Protein AF-A0A1Z1MNF1-F1 (afdb_monomer)

Solvent-accessible surface area (backbone atoms only — not comparable to full-atom values): 7101 Å² total; per-residue (Å²): 135,60,72,66,58,60,46,54,60,55,52,59,56,61,42,45,45,27,43,36,40,40,40,36,40,30,61,86,77,69,45,74,47,80,48,76,46,78,46,75,40,81,68,59,85,63,71,78,68,69,77,76,84,96,67,84,49,57,80,52,78,47,92,91,56,30,48,31,45,37,42,70,44,71,97,74,47,29,36,38,40,31,40,35,34,67,79,54,91,49,34,37,40,32,48,28,43,31,23,36,66,88,77,64,48,72,41,30,42,33,44,35,41,35,39,53,55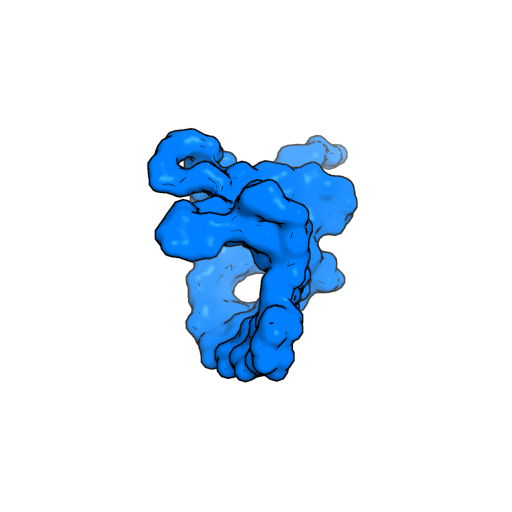,79,73,74,84,80,82,121

Secondary structure (DSSP, 8-state):
--HHHHHHHHHHHT-EEEEEEEEEEETTTTEEEEEEEEEEE---SSTTS--SSSS---EEEETTTEEEEEEEEGGGTEEEEEEEEESSSSEEEEEEEEEETTT--EEEEEEEEEEEPP-GGG--

Radius of gyration: 16.33 Å; Cα contacts (8 Å, |Δi|>4): 236; chains: 1; bounding box: 48×28×53 Å

pLDDT: mean 82.4, std 17.8, range [39.41, 98.38]

Nearest PDB structures (foldseek):
  4tq2-assembly1_A-2  TM=6.024E-01  e=3.068E-05  Guillardia theta CCMP2712
  7sfp-assembly1_A  TM=6.259E-01  e=1.863E-03  Streptomyces ossamyceticus
  2qwz-assembly1_B  TM=6.479E-01  e=1.477E-01  Ruegeria sp. TM1040
  3ir3-assembly1_A  TM=6.279E-01  e=4.290E-01  Homo sapiens
  2h4u-assembly1_A  TM=8.769E-01  e=2.125E+00  Homo sapiens

Sequence (124 aa):
MTNKKKFFDNYKRLSGQWLVCKNIYFLDNKKYIFEQKKAYIETSKQDLYHENNQNNSQLNFINNIVIKINSTIQDKNFSYEEYLYFVNNNLLISIGLMKYLKNLQYVGITIRSYIKLIDTKKNI

Organism: NCBI:txid675577

Mean predicted aligned error: 7.67 Å

Structure (mmCIF, N/CA/C/O backbone):
data_AF-A0A1Z1MNF1-F1
#
_entry.id   AF-A0A1Z1MNF1-F1
#
loop_
_atom_site.group_PDB
_atom_site.id
_atom_site.type_symbol
_atom_site.label_atom_id
_atom_site.label_alt_id
_atom_site.label_comp_id
_atom_site.label_asym_id
_atom_site.label_entity_id
_atom_site.label_seq_id
_atom_site.pdbx_PDB_ins_code
_atom_site.Cartn_x
_atom_site.Cartn_y
_atom_site.Cartn_z
_atom_site.occupancy
_atom_site.B_iso_or_equiv
_atom_site.auth_seq_id
_atom_site.auth_comp_id
_atom_site.auth_asym_id
_atom_site.auth_atom_id
_atom_site.pdbx_PDB_model_num
ATOM 1 N N . MET A 1 1 ? 28.478 -6.083 -0.946 1.00 55.69 1 MET A N 1
ATOM 2 C CA . MET A 1 1 ? 27.643 -4.979 -1.483 1.00 55.69 1 MET A CA 1
ATOM 3 C C . MET A 1 1 ? 26.928 -4.339 -0.297 1.00 55.69 1 MET A C 1
ATOM 5 O O . MET A 1 1 ? 26.279 -5.066 0.438 1.00 55.69 1 MET A O 1
ATOM 9 N N . THR A 1 2 ? 27.122 -3.049 -0.017 1.00 72.12 2 THR A N 1
ATOM 10 C CA . THR A 1 2 ? 26.560 -2.408 1.191 1.00 72.12 2 THR A CA 1
ATOM 11 C C . THR A 1 2 ? 25.036 -2.261 1.087 1.00 72.12 2 THR A C 1
ATOM 13 O O . THR A 1 2 ? 24.513 -2.038 -0.008 1.00 72.12 2 THR A O 1
ATOM 16 N N . ASN A 1 3 ? 24.317 -2.336 2.216 1.00 72.81 3 ASN A N 1
ATOM 17 C CA . ASN A 1 3 ? 22.851 -2.171 2.278 1.00 72.81 3 ASN A CA 1
ATOM 18 C C . ASN A 1 3 ? 22.363 -0.885 1.582 1.00 72.81 3 ASN A C 1
ATOM 20 O O . ASN A 1 3 ? 21.307 -0.885 0.953 1.00 72.81 3 ASN A O 1
ATOM 24 N N . LYS A 1 4 ? 23.180 0.178 1.595 1.00 73.25 4 LYS A N 1
ATOM 25 C CA . LYS A 1 4 ? 22.911 1.443 0.894 1.00 73.25 4 LYS A CA 1
ATOM 26 C C . LYS A 1 4 ? 22.828 1.295 -0.630 1.00 73.25 4 LYS A C 1
ATOM 28 O O . LYS A 1 4 ? 21.936 1.868 -1.239 1.00 73.25 4 LYS A O 1
ATOM 33 N N . LYS A 1 5 ? 23.711 0.523 -1.274 1.00 77.62 5 LYS A N 1
ATOM 34 C CA . LYS A 1 5 ? 23.669 0.360 -2.742 1.00 77.62 5 LYS A CA 1
ATOM 35 C C . LYS A 1 5 ? 22.398 -0.376 -3.174 1.00 77.62 5 LYS A C 1
ATOM 37 O O . LYS A 1 5 ? 21.668 0.112 -4.029 1.00 77.62 5 LYS A O 1
ATOM 42 N N . LYS A 1 6 ? 22.088 -1.486 -2.492 1.00 76.88 6 LYS A N 1
ATOM 43 C CA . LYS A 1 6 ? 20.853 -2.254 -2.713 1.00 76.88 6 LYS A CA 1
ATOM 44 C C . LYS A 1 6 ? 19.611 -1.378 -2.510 1.00 76.88 6 LYS A C 1
ATOM 46 O O . LYS A 1 6 ? 18.652 -1.499 -3.261 1.00 76.88 6 LYS A O 1
ATOM 51 N N . PHE A 1 7 ? 19.632 -0.474 -1.534 1.00 74.75 7 PHE A N 1
ATOM 52 C CA . PHE A 1 7 ? 18.564 0.499 -1.319 1.00 74.75 7 PHE A CA 1
ATOM 53 C C . PHE A 1 7 ? 18.343 1.416 -2.532 1.00 74.75 7 PHE A C 1
ATOM 55 O O . PHE A 1 7 ? 17.237 1.454 -3.069 1.00 74.75 7 PHE A O 1
ATOM 62 N N . PHE A 1 8 ? 19.393 2.090 -3.014 1.00 77.50 8 PHE A N 1
ATOM 63 C CA . PHE A 1 8 ? 19.286 2.996 -4.164 1.00 77.50 8 PHE A CA 1
ATOM 64 C C . PHE A 1 8 ? 18.815 2.283 -5.432 1.00 77.50 8 PHE A C 1
ATOM 66 O O . PHE A 1 8 ? 18.013 2.835 -6.187 1.00 77.50 8 PHE A O 1
ATOM 73 N N . ASP A 1 9 ? 19.285 1.056 -5.654 1.00 80.50 9 ASP A N 1
ATOM 74 C CA . ASP A 1 9 ? 18.896 0.263 -6.818 1.00 80.50 9 ASP A CA 1
ATOM 75 C C . ASP A 1 9 ? 17.395 -0.079 -6.787 1.00 80.50 9 ASP A C 1
ATOM 77 O O . ASP A 1 9 ? 16.722 -0.013 -7.815 1.00 80.50 9 ASP A O 1
ATOM 81 N N . ASN A 1 10 ? 16.829 -0.366 -5.609 1.00 78.38 10 ASN A N 1
ATOM 82 C CA . ASN A 1 10 ? 15.390 -0.613 -5.469 1.00 78.38 10 ASN A CA 1
ATOM 83 C C . ASN A 1 10 ? 14.553 0.660 -5.561 1.00 78.38 10 ASN A C 1
ATOM 85 O O . ASN A 1 10 ? 13.486 0.643 -6.168 1.00 78.38 10 ASN A O 1
ATOM 89 N N . TYR A 1 11 ? 15.048 1.769 -5.019 1.00 81.75 11 TYR A N 1
ATOM 90 C CA . TYR A 1 11 ? 14.355 3.047 -5.102 1.00 81.75 11 TYR A CA 1
ATOM 91 C C . TYR A 1 11 ? 14.205 3.512 -6.558 1.00 81.75 11 TYR A C 1
ATOM 93 O O . TYR A 1 11 ? 13.106 3.834 -6.998 1.00 81.75 11 TYR A O 1
ATOM 101 N N . LYS A 1 12 ? 15.271 3.401 -7.363 1.00 83.81 12 LYS A N 1
ATOM 102 C CA . LYS A 1 12 ? 15.225 3.702 -8.806 1.00 83.81 12 LYS A CA 1
ATOM 103 C C . LYS A 1 12 ? 14.199 2.866 -9.575 1.00 83.81 12 LYS A C 1
ATOM 105 O O . LYS A 1 12 ? 13.664 3.327 -10.580 1.00 83.81 12 LYS A O 1
ATOM 110 N N . ARG A 1 13 ? 13.904 1.640 -9.126 1.00 85.12 13 ARG A N 1
ATOM 111 C CA . ARG A 1 13 ? 12.920 0.762 -9.784 1.00 85.12 13 ARG A CA 1
ATOM 112 C C . ARG A 1 13 ? 11.485 1.271 -9.659 1.00 85.12 13 ARG A C 1
ATOM 114 O O . ARG A 1 13 ? 10.663 0.901 -10.500 1.00 85.12 13 ARG A O 1
ATOM 121 N N . LEU A 1 14 ? 11.194 2.115 -8.666 1.00 88.50 14 LEU A N 1
ATOM 122 C CA . LEU A 1 14 ? 9.871 2.713 -8.479 1.00 88.50 14 LEU A CA 1
ATOM 123 C C . LEU A 1 14 ? 9.524 3.720 -9.581 1.00 88.50 14 LEU A C 1
ATOM 125 O O . LEU A 1 14 ? 8.347 3.894 -9.875 1.00 88.50 14 LEU A O 1
ATOM 129 N N . SER A 1 15 ? 10.517 4.329 -10.235 1.00 90.12 15 SER A N 1
ATOM 130 C CA . SER A 1 15 ? 10.257 5.313 -11.288 1.00 90.12 15 SER A CA 1
ATOM 131 C C . SER A 1 15 ? 9.530 4.711 -12.494 1.00 90.12 15 SER A C 1
ATOM 133 O O . SER A 1 15 ? 9.904 3.637 -12.986 1.00 90.12 15 SER A O 1
ATOM 135 N N . GLY A 1 16 ? 8.523 5.422 -12.999 1.00 92.44 16 GLY A N 1
ATOM 136 C CA . GLY A 1 16 ? 7.794 5.091 -14.223 1.00 92.44 16 GLY A CA 1
ATOM 137 C C . GLY A 1 16 ? 6.277 5.240 -14.104 1.00 92.44 16 GLY A C 1
ATOM 138 O O . GLY A 1 16 ? 5.750 5.728 -13.106 1.00 92.44 16 GLY A O 1
ATOM 139 N N . GLN A 1 17 ? 5.569 4.805 -15.148 1.00 95.06 17 GLN A N 1
ATOM 140 C CA . GLN A 1 17 ? 4.108 4.746 -15.165 1.00 95.06 17 GLN A CA 1
ATOM 141 C C . GLN A 1 17 ? 3.605 3.461 -14.501 1.00 95.06 17 GLN A C 1
ATOM 143 O O . GLN A 1 17 ? 4.103 2.368 -14.771 1.00 95.06 17 GLN A O 1
ATOM 148 N N . TRP A 1 18 ? 2.577 3.588 -13.670 1.00 96.06 18 TRP A N 1
ATOM 149 C CA . TRP A 1 18 ? 1.954 2.493 -12.937 1.00 96.06 18 TRP A CA 1
ATOM 1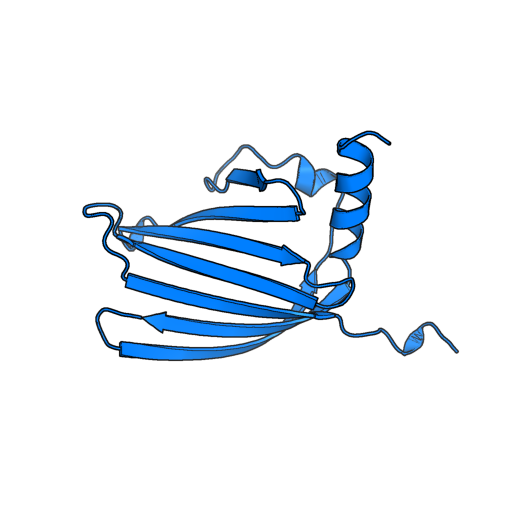50 C C . TRP A 1 18 ? 0.437 2.540 -13.090 1.00 96.06 18 TRP A C 1
ATOM 152 O O . TRP A 1 18 ? -0.174 3.608 -13.043 1.00 96.06 18 TRP A O 1
ATOM 162 N N . LEU A 1 19 ? -0.179 1.371 -13.221 1.00 97.50 19 LEU A N 1
ATOM 163 C CA . LEU A 1 19 ? -1.595 1.171 -12.953 1.00 97.50 19 LEU A CA 1
ATOM 164 C C . LEU A 1 19 ? -1.755 0.850 -11.467 1.00 97.50 19 LEU A C 1
ATOM 166 O O . LEU A 1 19 ? -1.228 -0.151 -10.983 1.00 97.50 19 LEU A O 1
ATOM 170 N N . VAL A 1 20 ? -2.470 1.705 -10.750 1.00 97.62 20 VAL A N 1
ATOM 171 C CA . VAL A 1 20 ? -2.735 1.572 -9.319 1.00 97.62 20 VAL A CA 1
ATOM 172 C C . VAL A 1 20 ? -4.175 1.127 -9.137 1.00 97.62 20 VAL A C 1
ATOM 174 O O . VAL A 1 20 ? -5.093 1.843 -9.534 1.00 97.62 20 VAL A O 1
ATOM 177 N N . CYS A 1 21 ? -4.370 -0.027 -8.508 1.00 98.25 21 CYS A N 1
ATOM 178 C CA . CYS A 1 21 ? -5.677 -0.487 -8.048 1.00 98.25 21 CYS A CA 1
ATOM 179 C C . CYS A 1 21 ? -5.695 -0.413 -6.526 1.00 98.25 21 CYS A C 1
ATOM 181 O O . CYS A 1 21 ? -4.792 -0.931 -5.873 1.00 98.25 21 CYS A O 1
ATOM 183 N N . LYS A 1 22 ? -6.710 0.228 -5.959 1.00 97.94 22 LYS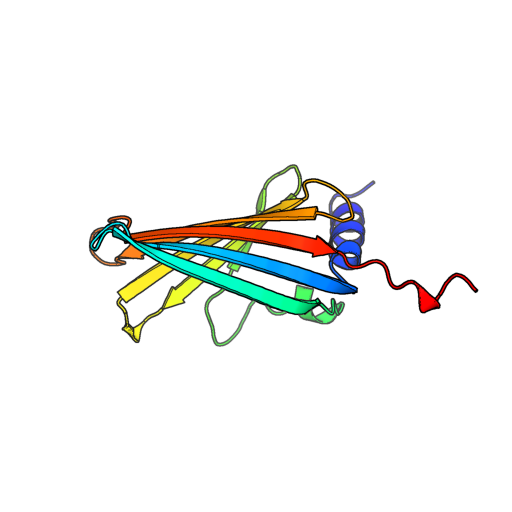 A N 1
ATOM 184 C CA . LYS A 1 22 ? -6.863 0.463 -4.526 1.00 97.94 22 LYS A CA 1
ATOM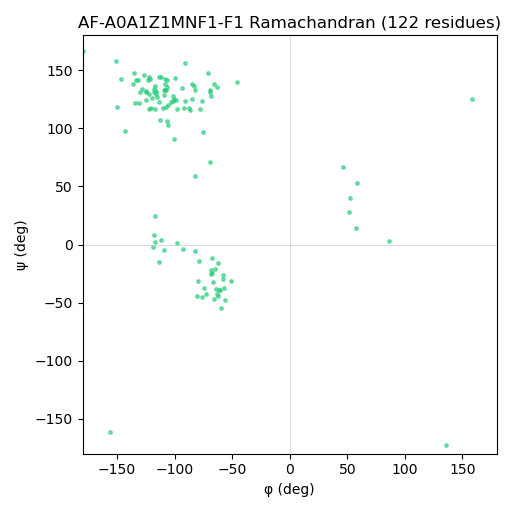 185 C C . LYS A 1 22 ? -8.207 -0.083 -4.077 1.00 97.94 22 LYS A C 1
ATOM 187 O O . LYS A 1 22 ? -9.249 0.325 -4.577 1.00 97.94 22 LYS A O 1
ATOM 192 N N . ASN A 1 23 ? -8.159 -0.959 -3.087 1.00 98.38 23 ASN A N 1
ATOM 193 C CA . ASN A 1 23 ? -9.312 -1.540 -2.422 1.00 98.38 23 ASN A CA 1
ATOM 194 C C . ASN A 1 23 ? -9.284 -1.068 -0.970 1.00 98.38 23 ASN A C 1
ATOM 196 O O . ASN A 1 23 ? -8.260 -1.218 -0.305 1.00 98.38 23 ASN A O 1
ATOM 200 N N . ILE A 1 24 ? -10.370 -0.486 -0.477 1.00 97.81 24 ILE A N 1
ATOM 201 C CA . ILE A 1 24 ? -10.511 -0.073 0.921 1.00 97.81 24 ILE A CA 1
ATOM 202 C C . ILE A 1 24 ? -11.727 -0.782 1.491 1.00 97.81 24 ILE A C 1
ATOM 204 O O . ILE A 1 24 ? -12.811 -0.704 0.916 1.00 97.81 24 ILE A O 1
ATOM 208 N N . TYR A 1 25 ? -11.555 -1.429 2.635 1.00 98.38 25 TYR A N 1
ATOM 209 C CA . TYR A 1 25 ? -12.647 -2.023 3.387 1.00 98.38 25 TYR A CA 1
ATOM 210 C C . TYR A 1 25 ? -12.707 -1.401 4.778 1.00 98.38 25 TYR A C 1
ATOM 212 O O . TYR A 1 25 ? -11.754 -1.505 5.551 1.00 98.38 25 TYR A O 1
ATOM 220 N N . PHE A 1 26 ? -13.817 -0.732 5.077 1.00 97.12 26 PHE A N 1
ATOM 221 C CA . PHE A 1 26 ? -14.107 -0.149 6.381 1.00 97.12 26 PHE A CA 1
ATOM 222 C C . PHE A 1 26 ? -14.862 -1.169 7.234 1.00 97.12 26 PHE A C 1
ATOM 224 O O . PHE A 1 26 ? -15.914 -1.664 6.834 1.00 97.12 26 PHE A O 1
ATOM 231 N N . LEU A 1 27 ? -14.316 -1.484 8.406 1.00 96.00 27 LEU A N 1
ATOM 232 C CA . LEU A 1 27 ? -14.833 -2.519 9.302 1.00 96.00 27 LEU A CA 1
ATOM 233 C C . LEU A 1 27 ? -16.125 -2.069 9.991 1.00 96.00 27 LEU A C 1
ATOM 235 O O . LEU A 1 27 ? -17.087 -2.833 10.029 1.00 96.00 27 LEU A O 1
ATOM 239 N N . ASP A 1 28 ? -16.167 -0.818 10.454 1.00 91.56 28 ASP A N 1
ATOM 240 C CA . ASP A 1 28 ? -17.257 -0.284 11.283 1.00 91.56 28 ASP A CA 1
ATOM 241 C C . ASP A 1 28 ? -18.615 -0.303 10.565 1.00 91.56 28 ASP A C 1
ATOM 243 O O . ASP A 1 28 ? -19.643 -0.619 11.158 1.00 91.56 28 ASP A O 1
ATOM 247 N N . ASN A 1 29 ? -18.625 0.010 9.268 1.00 95.06 29 ASN A N 1
ATOM 248 C CA . ASN A 1 29 ? -19.842 0.098 8.456 1.00 95.06 29 ASN A CA 1
ATOM 249 C C . ASN A 1 29 ? -19.879 -0.914 7.303 1.00 95.06 29 ASN A C 1
ATOM 251 O O . ASN A 1 29 ? -20.748 -0.812 6.438 1.00 95.06 29 ASN A O 1
ATOM 255 N N . LYS A 1 30 ? -18.927 -1.856 7.263 1.00 96.88 30 LYS A N 1
ATOM 256 C CA . LYS A 1 30 ? -18.769 -2.851 6.188 1.00 96.88 30 LYS A CA 1
ATOM 257 C C . LYS A 1 30 ? -18.739 -2.225 4.783 1.00 96.88 30 LYS A C 1
ATOM 259 O O . LYS A 1 30 ? -19.143 -2.854 3.805 1.00 96.88 30 LYS A O 1
ATOM 264 N N . LYS A 1 31 ? -18.286 -0.969 4.664 1.00 97.81 31 LYS A N 1
ATOM 265 C CA . LYS A 1 31 ? -18.239 -0.247 3.389 1.00 97.81 31 LYS A CA 1
ATOM 266 C C . LYS A 1 31 ? -16.997 -0.638 2.606 1.00 97.81 31 LYS A C 1
ATOM 268 O O . LYS A 1 31 ? -15.880 -0.584 3.115 1.00 97.81 31 LYS A O 1
ATOM 273 N N . TYR A 1 32 ? -17.199 -0.929 1.328 1.00 97.81 32 TYR A N 1
ATOM 274 C CA . TYR A 1 32 ? -16.137 -1.208 0.374 1.00 97.81 32 TYR A CA 1
ATOM 275 C C . TYR A 1 32 ? -15.977 -0.057 -0.627 1.00 97.81 32 TYR A C 1
ATOM 277 O O . TYR A 1 32 ? -16.965 0.506 -1.099 1.00 97.81 32 TYR A O 1
ATOM 285 N N . ILE A 1 33 ? -14.732 0.302 -0.944 1.00 97.75 33 ILE A N 1
ATOM 286 C CA . ILE A 1 33 ? -14.387 1.280 -1.981 1.00 97.75 33 ILE A CA 1
ATOM 287 C C . ILE A 1 33 ? -13.320 0.678 -2.893 1.00 97.75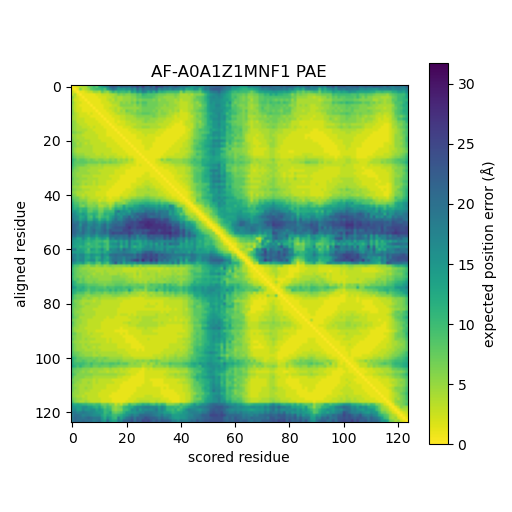 33 ILE A C 1
ATOM 289 O O . ILE A 1 33 ? -12.286 0.209 -2.417 1.00 97.75 33 ILE A O 1
ATOM 293 N N . PHE A 1 34 ? -13.554 0.768 -4.199 1.00 97.81 34 PHE A N 1
ATOM 294 C CA . PHE A 1 34 ? -12.605 0.403 -5.242 1.00 97.81 34 PHE A CA 1
ATOM 295 C C . PHE A 1 34 ? -12.254 1.628 -6.089 1.00 97.81 34 PHE A C 1
ATOM 297 O O . PHE A 1 34 ? -13.137 2.374 -6.505 1.00 97.81 34 PHE A O 1
ATOM 304 N N . GLU A 1 35 ? -10.966 1.829 -6.347 1.00 97.69 35 GLU A N 1
ATOM 305 C CA . GLU A 1 35 ? -10.444 2.886 -7.213 1.00 97.69 35 GLU A CA 1
ATOM 306 C C . GLU A 1 35 ? -9.351 2.295 -8.108 1.00 97.69 35 GLU A C 1
ATOM 308 O O . GLU A 1 35 ? -8.490 1.546 -7.643 1.00 97.69 35 GLU A O 1
ATOM 313 N N . GLN A 1 36 ? -9.348 2.673 -9.384 1.00 97.94 36 GLN A N 1
ATOM 314 C CA . GLN A 1 36 ? -8.261 2.375 -10.307 1.00 97.94 36 GLN A CA 1
ATOM 315 C C . GLN A 1 36 ? -7.807 3.662 -10.991 1.00 97.94 36 GLN A C 1
ATOM 317 O O . GLN A 1 36 ? -8.632 4.441 -11.465 1.00 97.94 36 GLN A O 1
ATOM 322 N N . LYS A 1 37 ? -6.493 3.884 -11.066 1.00 97.25 37 LYS A N 1
ATOM 323 C CA . LYS A 1 37 ? -5.921 5.033 -11.776 1.00 97.25 37 LYS A CA 1
ATOM 324 C C . LYS A 1 37 ? -4.536 4.750 -12.325 1.00 97.25 37 LYS A C 1
ATOM 326 O O . LYS A 1 37 ? -3.817 3.892 -11.822 1.00 97.25 37 LYS A O 1
ATOM 331 N N . LYS A 1 38 ? -4.137 5.526 -13.328 1.00 96.31 38 LYS A N 1
ATOM 332 C CA . LYS A 1 38 ? -2.737 5.610 -13.747 1.00 96.31 38 LYS A CA 1
ATOM 333 C C . LYS A 1 38 ? -2.022 6.645 -12.882 1.00 96.31 38 LYS A C 1
ATOM 335 O O . LYS A 1 38 ? -2.578 7.704 -12.608 1.00 96.31 38 LYS A O 1
ATOM 340 N N . ALA A 1 39 ? -0.805 6.338 -12.459 1.00 93.94 39 ALA A N 1
ATOM 341 C CA . ALA A 1 39 ? 0.060 7.253 -11.728 1.00 93.94 39 ALA A CA 1
ATOM 342 C C . ALA A 1 39 ? 1.466 7.206 -12.325 1.00 93.94 39 ALA A C 1
ATOM 344 O O . ALA A 1 39 ? 1.943 6.139 -12.711 1.00 93.94 39 ALA A O 1
ATOM 345 N N . TYR A 1 40 ? 2.128 8.355 -12.397 1.00 92.56 40 TYR A N 1
ATOM 346 C CA . TYR A 1 40 ? 3.557 8.412 -12.666 1.00 92.56 40 TYR A CA 1
ATOM 347 C C . TYR A 1 40 ? 4.276 8.587 -11.335 1.00 92.56 40 TYR A C 1
ATOM 349 O O . TYR A 1 40 ? 3.950 9.498 -10.577 1.00 92.56 40 TYR A O 1
ATOM 357 N N . ILE A 1 41 ? 5.205 7.686 -11.035 1.00 89.56 41 ILE A N 1
ATOM 358 C CA . ILE A 1 41 ? 6.081 7.807 -9.874 1.00 89.56 41 ILE A CA 1
ATOM 359 C C . ILE A 1 41 ? 7.417 8.302 -10.402 1.00 89.56 41 ILE A C 1
ATOM 361 O O . ILE A 1 41 ? 8.020 7.666 -11.267 1.00 89.56 41 ILE A O 1
ATOM 365 N N . GLU A 1 42 ? 7.873 9.427 -9.874 1.00 87.31 42 GLU A N 1
ATOM 366 C CA . GLU A 1 42 ? 9.214 9.940 -10.098 1.00 87.31 42 GLU A CA 1
ATOM 367 C C . GLU A 1 42 ? 10.002 9.794 -8.801 1.00 87.31 42 GLU A C 1
ATOM 369 O O . GLU A 1 42 ? 9.491 10.079 -7.721 1.00 87.31 42 GLU A O 1
ATOM 374 N N . THR A 1 43 ? 11.225 9.280 -8.896 1.00 82.44 43 THR A N 1
ATOM 375 C CA . THR A 1 43 ? 12.109 9.124 -7.741 1.00 82.44 43 THR A CA 1
ATOM 376 C C . THR A 1 43 ? 13.288 10.066 -7.893 1.00 82.44 43 THR A C 1
ATOM 378 O O . THR A 1 43 ? 14.180 9.794 -8.706 1.00 82.44 43 THR A O 1
ATOM 381 N N . SER A 1 44 ? 13.337 11.148 -7.119 1.00 78.56 44 SER A N 1
ATOM 382 C CA . SER A 1 44 ? 14.519 12.004 -7.069 1.00 78.56 44 SER A CA 1
ATOM 383 C C . SER A 1 44 ? 15.472 11.540 -5.962 1.00 78.56 44 SER A C 1
ATOM 385 O O . SER A 1 44 ? 15.083 10.907 -4.982 1.00 78.56 44 SER A O 1
ATOM 387 N N . LYS A 1 45 ? 16.766 11.860 -6.081 1.00 66.62 45 LYS A N 1
ATOM 388 C CA . LYS A 1 45 ? 17.713 11.615 -4.977 1.00 66.62 45 LYS A CA 1
ATOM 389 C C . LYS A 1 45 ? 17.395 12.463 -3.736 1.00 66.62 45 LYS A C 1
ATOM 391 O O . LYS A 1 45 ? 17.863 12.107 -2.662 1.00 66.62 45 LYS A O 1
ATOM 396 N N . GLN A 1 46 ? 16.661 13.567 -3.887 1.00 59.12 46 GLN A N 1
ATOM 397 C CA . GLN A 1 46 ? 16.335 14.512 -2.813 1.00 59.12 46 GLN A CA 1
ATOM 398 C C . GLN A 1 46 ? 15.178 14.008 -1.938 1.00 59.12 46 GLN A C 1
ATOM 400 O O . GLN A 1 46 ? 15.211 14.203 -0.726 1.00 59.12 46 GLN A O 1
ATOM 405 N N . ASP A 1 47 ? 14.243 13.247 -2.512 1.00 53.28 47 ASP A N 1
ATOM 406 C CA . ASP A 1 47 ? 13.102 12.634 -1.803 1.00 53.28 47 ASP A CA 1
ATOM 407 C C . ASP A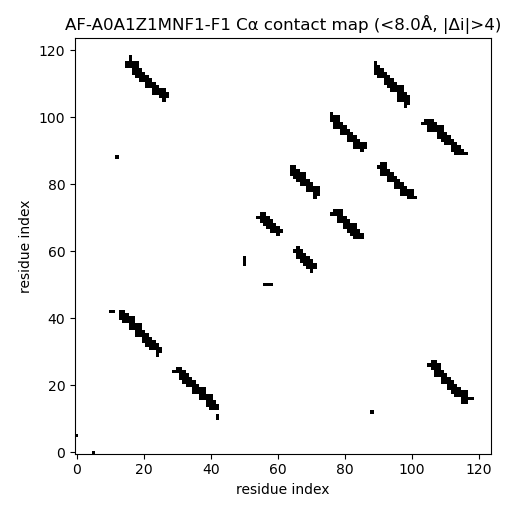 1 47 ? 13.524 11.630 -0.717 1.00 53.28 47 ASP A C 1
ATOM 409 O O . ASP A 1 47 ? 12.748 11.279 0.166 1.00 53.28 47 ASP A O 1
ATOM 413 N N . 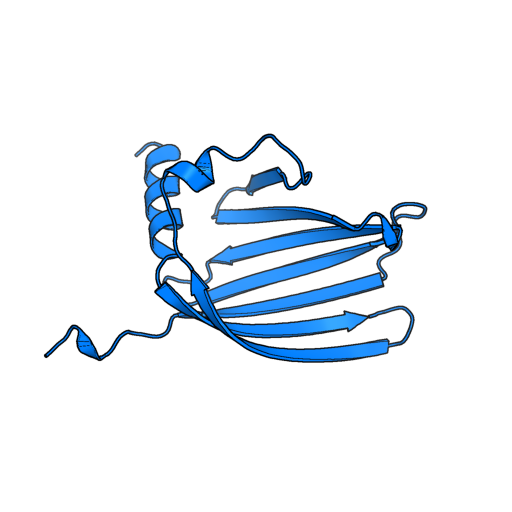LEU A 1 48 ? 14.779 11.181 -0.761 1.00 50.09 48 LEU A N 1
ATOM 414 C CA . LEU A 1 48 ? 15.387 10.302 0.234 1.00 50.09 48 LEU A CA 1
ATOM 415 C C . LEU A 1 48 ? 15.837 11.035 1.507 1.00 50.09 48 LEU A C 1
ATOM 417 O O . LEU A 1 48 ? 16.142 10.379 2.498 1.00 50.09 48 LEU A O 1
ATOM 421 N N . TYR A 1 49 ? 15.905 12.369 1.472 1.00 44.03 49 TYR A N 1
ATOM 422 C CA . TYR A 1 49 ? 16.392 13.211 2.569 1.00 44.03 49 TYR A CA 1
ATOM 423 C C . TYR A 1 49 ? 15.278 14.018 3.258 1.00 44.03 49 TYR A C 1
ATOM 425 O O . TYR A 1 49 ? 15.536 14.667 4.272 1.00 44.03 49 TYR A O 1
ATOM 433 N N . HIS A 1 50 ? 14.039 13.962 2.757 1.00 39.56 50 HIS A N 1
ATOM 434 C CA . HIS A 1 50 ? 12.877 14.645 3.338 1.00 39.56 50 HIS A CA 1
ATOM 435 C C . HIS A 1 50 ? 12.261 13.854 4.506 1.00 39.56 50 HIS A C 1
ATOM 437 O O . HIS A 1 50 ? 11.092 13.485 4.486 1.00 39.56 50 HIS A O 1
ATOM 443 N N . GLU A 1 51 ? 13.053 13.595 5.547 1.00 40.38 51 GLU A N 1
ATOM 444 C CA . GLU A 1 51 ? 12.559 12.969 6.785 1.00 40.38 51 GLU A CA 1
ATOM 445 C C . GLU A 1 51 ? 12.125 13.989 7.853 1.00 40.38 51 GLU A C 1
ATOM 447 O O . GLU A 1 51 ? 11.583 13.614 8.883 1.00 40.38 51 GLU A O 1
ATOM 452 N N . ASN A 1 52 ? 12.294 15.291 7.615 1.00 39.41 52 ASN A N 1
ATOM 453 C CA . ASN A 1 52 ? 11.937 16.327 8.581 1.00 39.41 52 ASN A CA 1
ATOM 454 C C . ASN A 1 52 ? 11.368 17.550 7.866 1.00 39.41 52 ASN A C 1
ATOM 456 O O . ASN A 1 52 ? 12.124 18.367 7.348 1.00 39.41 52 ASN A O 1
ATOM 460 N N . ASN A 1 53 ? 10.039 17.657 7.814 1.00 41.66 53 ASN A N 1
ATOM 461 C CA . ASN A 1 53 ? 9.280 18.846 8.224 1.00 41.66 53 ASN A CA 1
ATOM 462 C C . ASN A 1 53 ? 7.886 18.880 7.570 1.00 41.66 53 ASN A C 1
ATOM 464 O O . ASN A 1 53 ? 7.737 18.863 6.353 1.00 41.66 53 ASN A O 1
ATOM 468 N N . GLN A 1 54 ? 6.883 18.995 8.447 1.00 45.34 54 GLN A N 1
ATOM 469 C CA . GLN A 1 54 ? 5.491 19.421 8.233 1.00 45.34 54 GLN A CA 1
ATOM 470 C C . GLN A 1 54 ? 4.405 18.425 7.797 1.00 45.34 54 GLN A C 1
ATOM 472 O O . GLN A 1 54 ? 3.247 18.815 7.771 1.00 45.34 54 GLN A O 1
ATOM 477 N N . ASN A 1 55 ? 4.689 17.130 7.653 1.00 45.06 55 ASN A N 1
ATOM 478 C CA . ASN A 1 55 ? 3.692 16.060 7.840 1.00 45.06 55 ASN A CA 1
ATOM 479 C C . ASN A 1 55 ? 4.432 14.809 8.332 1.00 45.06 55 ASN A C 1
ATOM 481 O O . ASN A 1 55 ? 5.312 14.323 7.627 1.00 45.06 55 ASN A O 1
ATOM 485 N N . ASN A 1 56 ? 4.122 14.310 9.537 1.00 48.97 56 ASN A 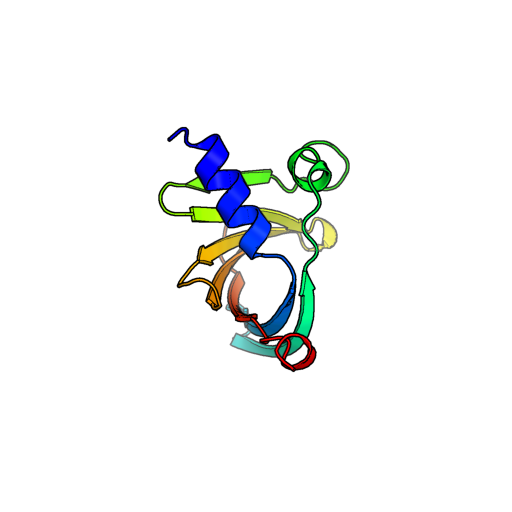N 1
ATOM 486 C CA . ASN A 1 56 ? 4.901 13.273 10.243 1.00 48.97 56 ASN A CA 1
ATOM 487 C C . ASN A 1 56 ? 4.808 11.886 9.578 1.00 48.97 56 ASN A C 1
ATOM 489 O O . ASN A 1 56 ? 4.184 10.969 10.111 1.00 48.97 56 ASN A O 1
ATOM 493 N N . SER A 1 57 ? 5.436 11.733 8.415 1.00 48.38 57 SER A N 1
ATOM 494 C CA . SER A 1 57 ? 5.526 10.471 7.689 1.00 48.38 57 SER A CA 1
ATOM 495 C C . SER A 1 57 ? 6.938 9.920 7.836 1.00 48.38 57 SER A C 1
ATOM 497 O O . SER A 1 57 ? 7.861 10.410 7.199 1.00 48.38 57 SER A O 1
ATOM 499 N N . GLN A 1 58 ? 7.119 8.921 8.702 1.00 56.16 58 GLN A N 1
ATOM 500 C CA . GLN A 1 58 ? 8.403 8.230 8.878 1.00 56.16 58 GLN A CA 1
ATOM 501 C C . GLN A 1 58 ? 8.467 6.987 7.987 1.00 56.16 58 GLN A C 1
ATOM 503 O O . GLN A 1 58 ? 7.504 6.210 7.967 1.00 56.16 58 GLN A O 1
ATOM 508 N N . LEU A 1 59 ? 9.600 6.792 7.299 1.00 54.25 59 LEU A N 1
ATOM 509 C CA . LEU A 1 59 ? 9.865 5.655 6.413 1.00 54.25 59 LEU A CA 1
ATOM 510 C C . LEU A 1 59 ? 10.863 4.680 7.050 1.00 54.25 59 LEU A C 1
ATOM 512 O O . LEU A 1 59 ? 12.063 4.923 7.053 1.00 54.25 59 LEU A O 1
ATOM 516 N N . ASN A 1 60 ? 10.381 3.524 7.513 1.00 54.91 60 ASN A N 1
ATOM 517 C CA . ASN A 1 60 ? 11.239 2.475 8.081 1.00 54.91 60 ASN A CA 1
ATOM 518 C C . ASN A 1 60 ? 11.344 1.271 7.131 1.00 54.91 60 ASN A C 1
ATOM 520 O O . ASN A 1 60 ? 10.324 0.775 6.648 1.00 54.91 60 ASN A O 1
ATOM 524 N N . PHE A 1 61 ? 12.567 0.776 6.897 1.00 52.12 61 PHE A N 1
ATOM 525 C CA . PHE A 1 61 ? 12.838 -0.397 6.055 1.00 52.12 61 PHE A CA 1
ATOM 526 C C . PHE A 1 61 ? 13.126 -1.634 6.908 1.00 52.12 61 PHE A C 1
ATOM 528 O O . PHE A 1 61 ? 14.072 -1.650 7.692 1.00 52.12 61 PHE A O 1
ATOM 535 N N . ILE A 1 62 ? 12.341 -2.693 6.710 1.00 53.66 62 ILE A N 1
ATOM 536 C CA . ILE A 1 62 ? 12.542 -4.010 7.336 1.00 53.66 62 ILE A CA 1
ATOM 537 C C . ILE A 1 62 ? 13.070 -4.969 6.252 1.00 53.66 62 ILE A C 1
ATOM 539 O O . ILE A 1 62 ? 12.694 -4.850 5.082 1.00 53.66 62 ILE A O 1
ATOM 543 N N . ASN A 1 63 ? 14.004 -5.863 6.607 1.00 47.97 63 ASN A N 1
ATOM 544 C CA . ASN A 1 63 ? 14.718 -6.751 5.674 1.00 47.97 63 ASN A CA 1
ATOM 545 C C . ASN A 1 63 ? 13.791 -7.447 4.652 1.00 47.97 63 ASN A C 1
ATOM 547 O O . ASN A 1 63 ? 12.698 -7.889 4.983 1.00 47.97 63 ASN A O 1
ATOM 551 N N . ASN A 1 64 ? 14.276 -7.541 3.405 1.00 55.78 64 ASN A N 1
ATOM 552 C CA . ASN A 1 64 ? 13.517 -7.853 2.181 1.00 55.78 64 ASN A CA 1
ATOM 553 C C . ASN A 1 64 ? 12.365 -6.868 1.886 1.00 55.78 64 ASN A C 1
ATOM 555 O O . ASN A 1 64 ? 11.234 -7.242 1.613 1.00 55.78 64 ASN A O 1
ATOM 559 N N . ILE A 1 65 ? 12.769 -5.589 1.878 1.00 64.56 65 ILE A N 1
ATOM 560 C CA . ILE A 1 65 ? 12.184 -4.399 1.233 1.00 64.56 65 ILE A CA 1
ATOM 561 C C . ILE A 1 65 ? 10.680 -4.268 1.446 1.00 64.56 65 ILE A C 1
ATOM 563 O O . ILE A 1 65 ? 9.876 -4.310 0.512 1.00 64.56 65 ILE A O 1
ATOM 567 N N . VAL A 1 66 ? 10.360 -4.038 2.714 1.00 69.62 66 VAL A N 1
ATOM 568 C CA . VAL A 1 66 ? 9.100 -3.457 3.151 1.00 69.62 66 VAL A CA 1
ATOM 569 C C . VAL A 1 66 ? 9.330 -1.968 3.387 1.00 69.62 66 VAL A C 1
ATOM 571 O O . VAL A 1 66 ? 10.132 -1.620 4.254 1.00 69.62 66 VAL A O 1
ATOM 574 N N . ILE A 1 67 ? 8.671 -1.094 2.626 1.00 82.56 67 ILE A N 1
ATOM 575 C CA . ILE A 1 67 ? 8.602 0.336 2.966 1.00 82.56 67 ILE A CA 1
ATOM 576 C C . ILE A 1 67 ? 7.414 0.501 3.901 1.00 82.56 67 ILE A C 1
ATOM 578 O O . ILE A 1 67 ? 6.283 0.260 3.483 1.00 82.56 67 ILE A O 1
ATOM 582 N N . LYS A 1 68 ? 7.652 0.903 5.149 1.00 87.12 68 LYS A N 1
ATOM 583 C CA . LYS A 1 68 ? 6.577 1.286 6.068 1.00 87.12 68 LYS A CA 1
ATOM 584 C C . LYS A 1 68 ? 6.325 2.787 5.959 1.00 87.12 68 LYS A C 1
ATOM 586 O O . LYS A 1 68 ? 7.212 3.566 6.280 1.00 87.12 68 LYS A O 1
ATOM 591 N N . ILE A 1 69 ? 5.126 3.175 5.543 1.00 86.44 69 ILE A N 1
ATOM 592 C CA . ILE A 1 69 ? 4.621 4.548 5.547 1.00 86.44 69 ILE A CA 1
ATOM 593 C C . ILE A 1 69 ? 3.706 4.698 6.756 1.00 86.44 69 ILE A C 1
ATOM 595 O O . ILE A 1 69 ? 2.740 3.954 6.897 1.00 86.44 69 ILE A O 1
ATOM 599 N N . ASN A 1 70 ? 3.980 5.678 7.608 1.00 88.88 70 ASN A N 1
ATOM 600 C CA . ASN A 1 70 ? 3.068 6.069 8.679 1.00 88.88 70 ASN A CA 1
ATOM 601 C C . ASN A 1 70 ? 2.459 7.423 8.339 1.00 88.88 70 ASN A C 1
ATOM 603 O O . ASN A 1 70 ? 3.140 8.282 7.792 1.00 88.88 70 ASN A O 1
ATOM 607 N N . SER A 1 71 ? 1.189 7.623 8.655 1.00 89.88 71 SER A N 1
ATOM 608 C CA . SER A 1 71 ? 0.521 8.909 8.512 1.00 89.88 71 SER A CA 1
ATOM 609 C C . SER A 1 71 ? -0.512 9.072 9.618 1.00 89.88 71 SER A C 1
ATOM 611 O O . SER A 1 71 ? -1.194 8.117 9.994 1.00 89.88 71 SER A O 1
ATOM 613 N N . THR A 1 72 ? -0.644 10.289 10.130 1.00 88.19 72 THR A N 1
ATOM 614 C CA . THR A 1 72 ? -1.664 10.641 11.118 1.00 88.19 72 THR A CA 1
ATOM 615 C C . THR A 1 72 ? -2.636 11.617 10.478 1.00 88.19 72 THR A C 1
ATOM 617 O O . THR A 1 72 ? -2.233 12.682 10.018 1.00 88.19 72 THR A O 1
ATOM 620 N N . ILE A 1 73 ? -3.922 11.268 10.460 1.00 86.00 73 ILE A N 1
ATOM 621 C CA . ILE A 1 73 ? -4.992 12.107 9.917 1.00 86.00 73 ILE A CA 1
ATOM 622 C C . ILE A 1 73 ? -5.687 12.774 11.105 1.00 86.00 73 ILE A C 1
ATOM 624 O O . ILE A 1 73 ? -6.612 12.202 11.690 1.00 86.00 73 ILE A O 1
ATOM 628 N N . GLN A 1 74 ? -5.202 13.962 11.482 1.00 83.38 74 GLN A N 1
ATOM 629 C CA . GLN A 1 74 ? -5.630 14.673 12.695 1.00 83.38 74 GLN A CA 1
ATOM 630 C C . GLN A 1 74 ? -7.144 14.918 12.724 1.00 83.38 74 GLN A C 1
ATOM 632 O O . GLN A 1 74 ? -7.793 14.536 13.696 1.00 83.38 74 GLN A O 1
ATOM 637 N N . ASP A 1 75 ? -7.721 15.418 11.627 1.00 84.56 75 ASP A N 1
ATOM 638 C CA . ASP A 1 75 ? -9.149 15.775 11.535 1.00 84.56 75 ASP A CA 1
ATOM 639 C C . ASP A 1 75 ? -10.103 14.616 11.821 1.00 84.56 75 ASP A C 1
ATOM 641 O O . ASP A 1 75 ? -11.247 14.808 12.225 1.00 84.56 75 ASP A O 1
ATOM 645 N N . LYS A 1 76 ? -9.641 13.387 11.589 1.00 83.50 76 LYS A N 1
ATOM 646 C CA . LYS A 1 76 ? -10.447 12.179 11.757 1.00 83.50 76 LYS A CA 1
ATOM 647 C C . LYS A 1 76 ? -9.985 11.309 12.920 1.00 83.50 76 LYS A C 1
ATOM 649 O O . LYS A 1 76 ? -10.539 10.234 13.125 1.00 83.50 76 LYS A O 1
ATOM 654 N N . ASN A 1 77 ? -8.987 11.765 13.681 1.00 92.38 77 ASN A N 1
ATOM 655 C CA . ASN A 1 77 ? -8.417 11.038 14.811 1.00 92.38 77 ASN A CA 1
ATOM 656 C C . ASN A 1 77 ? -7.987 9.599 14.438 1.00 92.38 77 ASN A C 1
ATOM 658 O O . ASN A 1 77 ? -8.185 8.656 15.210 1.00 92.38 77 ASN A O 1
ATOM 662 N N . PHE A 1 78 ? -7.408 9.438 13.241 1.00 92.44 78 PHE A N 1
ATOM 663 C CA . PHE A 1 78 ? -6.929 8.156 12.720 1.00 92.44 78 PHE A CA 1
ATOM 664 C C . PHE A 1 78 ? -5.409 8.131 12.579 1.00 92.44 78 PHE A C 1
ATOM 666 O O . PHE A 1 78 ? -4.797 9.113 12.155 1.00 92.44 78 PHE A O 1
ATOM 673 N N . SER A 1 79 ? -4.811 6.974 12.850 1.00 95.06 79 SER A N 1
ATOM 674 C CA . SER A 1 79 ? -3.505 6.602 12.314 1.00 95.06 79 SER A CA 1
ATOM 675 C C . SER A 1 79 ? -3.681 5.673 11.118 1.00 95.06 79 SER A C 1
ATOM 677 O O . SER A 1 79 ? -4.577 4.825 11.076 1.00 95.06 79 SER A O 1
ATOM 679 N N . TYR A 1 80 ? -2.813 5.850 10.133 1.00 94.88 80 TYR A N 1
ATOM 680 C CA . TYR A 1 80 ? -2.698 5.005 8.962 1.00 94.88 80 TYR A CA 1
ATOM 681 C C . TYR A 1 80 ? -1.268 4.497 8.848 1.00 94.88 80 TYR A C 1
ATOM 683 O O . TYR A 1 80 ? -0.308 5.262 8.927 1.00 94.88 80 TYR A O 1
ATOM 691 N N . GLU A 1 81 ? -1.136 3.196 8.654 1.00 93.56 81 GLU A N 1
ATOM 692 C CA . GLU A 1 81 ? 0.141 2.515 8.528 1.00 93.56 81 GLU A CA 1
ATOM 693 C C . GLU A 1 81 ? 0.095 1.630 7.290 1.00 93.56 81 GLU A C 1
ATOM 695 O O . GLU A 1 81 ? -0.769 0.768 7.192 1.00 93.56 81 GLU A O 1
ATOM 700 N N . GLU A 1 82 ? 1.000 1.834 6.341 1.00 93.31 82 GLU A N 1
ATOM 701 C CA . GLU A 1 82 ? 1.041 1.098 5.082 1.00 93.31 82 GLU A CA 1
ATOM 702 C C . GLU A 1 82 ? 2.392 0.448 4.861 1.00 93.31 82 GLU A C 1
ATOM 704 O O . GLU A 1 82 ? 3.433 1.083 4.966 1.00 93.31 82 GLU A O 1
ATOM 709 N N . TYR A 1 83 ? 2.359 -0.826 4.506 1.00 91.25 83 TYR A N 1
ATOM 710 C CA . TYR A 1 83 ? 3.530 -1.627 4.210 1.00 91.25 83 TYR A CA 1
ATOM 711 C C . TYR A 1 83 ? 3.553 -1.926 2.720 1.00 91.25 83 TYR A C 1
ATOM 713 O O . TYR A 1 83 ? 2.630 -2.561 2.214 1.00 91.25 83 TYR A O 1
ATOM 721 N N . LEU A 1 84 ? 4.581 -1.462 2.014 1.00 91.38 84 LEU A N 1
ATOM 722 C CA . LEU A 1 84 ? 4.762 -1.704 0.586 1.00 91.38 84 LEU A CA 1
ATOM 723 C C . LEU A 1 84 ? 5.792 -2.806 0.387 1.00 91.38 84 LEU A C 1
ATOM 725 O O . LEU A 1 84 ? 6.913 -2.698 0.875 1.00 91.38 84 LEU A O 1
ATOM 729 N N . TYR A 1 85 ? 5.424 -3.809 -0.396 1.00 90.50 85 TYR A N 1
ATOM 730 C CA . TYR A 1 85 ? 6.217 -4.985 -0.704 1.00 90.50 85 TYR A CA 1
ATOM 731 C C . TYR A 1 85 ? 6.489 -5.039 -2.202 1.00 90.50 85 TYR A C 1
ATOM 733 O O . TYR A 1 85 ? 5.571 -4.953 -3.025 1.00 90.50 85 TYR A O 1
ATOM 741 N N . PHE A 1 86 ? 7.751 -5.244 -2.567 1.00 88.06 86 PHE A N 1
ATOM 742 C CA . PHE A 1 86 ? 8.089 -5.643 -3.927 1.00 88.06 86 PHE A CA 1
ATOM 743 C C . PHE A 1 86 ? 7.791 -7.127 -4.101 1.00 88.06 86 PHE A C 1
ATOM 745 O O . PHE A 1 86 ? 8.443 -7.965 -3.483 1.00 88.06 86 PHE A O 1
ATOM 752 N N . VAL A 1 87 ? 6.851 -7.449 -4.988 1.00 90.19 87 VAL A N 1
ATOM 753 C CA . VAL A 1 87 ? 6.664 -8.831 -5.445 1.00 90.19 87 VAL A CA 1
ATOM 754 C C . VAL A 1 87 ? 7.696 -9.142 -6.529 1.00 90.19 87 VAL A C 1
ATOM 756 O O . VAL A 1 87 ? 8.343 -10.183 -6.496 1.00 90.19 87 VAL A O 1
ATOM 759 N N . ASN A 1 88 ? 7.887 -8.217 -7.480 1.00 89.50 88 ASN A N 1
ATOM 760 C CA . ASN A 1 88 ? 8.939 -8.281 -8.500 1.00 89.50 88 ASN A CA 1
ATOM 761 C C . ASN A 1 88 ? 9.278 -6.870 -9.052 1.00 89.50 88 ASN A C 1
ATOM 763 O O . ASN A 1 88 ? 9.015 -5.857 -8.405 1.00 89.50 88 ASN A O 1
ATOM 767 N N . ASN A 1 89 ? 9.924 -6.768 -10.222 1.00 87.81 89 ASN A N 1
ATOM 768 C CA . ASN A 1 89 ? 10.292 -5.481 -10.845 1.00 87.81 89 ASN A CA 1
ATOM 769 C C . ASN A 1 89 ? 9.092 -4.652 -11.328 1.00 87.81 89 ASN A C 1
ATOM 771 O O . ASN A 1 89 ? 9.208 -3.433 -11.431 1.00 87.81 89 ASN A O 1
ATOM 775 N N . ASN A 1 90 ? 7.971 -5.310 -11.608 1.00 92.62 90 ASN A N 1
ATOM 776 C CA . ASN A 1 90 ? 6.798 -4.737 -12.259 1.00 92.62 90 ASN A CA 1
ATOM 777 C C . ASN A 1 90 ? 5.542 -4.791 -11.379 1.00 92.62 90 ASN A C 1
ATOM 779 O O . ASN A 1 90 ? 4.494 -4.315 -11.802 1.00 92.62 90 ASN A O 1
ATOM 783 N N . LEU A 1 91 ? 5.631 -5.369 -10.180 1.00 93.50 91 LEU A N 1
ATOM 784 C CA . LEU A 1 91 ? 4.518 -5.505 -9.251 1.00 93.50 91 LEU A CA 1
ATOM 785 C C . LEU A 1 91 ? 4.942 -5.112 -7.837 1.00 93.50 91 LEU A C 1
ATOM 787 O O . LEU A 1 91 ? 5.835 -5.726 -7.243 1.00 93.50 91 LEU A O 1
ATOM 791 N N . LEU A 1 92 ? 4.233 -4.124 -7.297 1.00 94.06 92 LEU A N 1
ATOM 792 C CA . LEU A 1 92 ? 4.226 -3.793 -5.878 1.00 94.06 92 LEU A CA 1
ATOM 793 C C . LEU A 1 92 ? 2.851 -4.113 -5.308 1.00 94.06 92 LEU A C 1
ATOM 795 O O . LEU A 1 92 ? 1.829 -3.879 -5.958 1.00 94.06 92 LEU A O 1
ATOM 799 N N . ILE A 1 93 ? 2.827 -4.586 -4.072 1.00 95.69 93 ILE A N 1
ATOM 800 C CA . ILE A 1 93 ? 1.599 -4.707 -3.292 1.00 95.69 93 ILE A CA 1
ATOM 801 C C . ILE A 1 93 ? 1.780 -3.891 -2.028 1.00 95.69 93 ILE A C 1
ATOM 803 O O . ILE A 1 93 ? 2.866 -3.875 -1.454 1.00 95.69 93 ILE A O 1
ATOM 807 N N . SER A 1 94 ? 0.725 -3.222 -1.584 1.00 95.19 94 SER A N 1
ATOM 808 C CA . SER A 1 94 ? 0.711 -2.605 -0.271 1.00 95.19 94 SER A CA 1
ATOM 809 C C . SER A 1 94 ? -0.486 -3.032 0.557 1.00 95.19 94 SER A C 1
ATOM 811 O O . SER A 1 94 ? -1.577 -3.276 0.033 1.00 95.19 94 SER A O 1
ATOM 813 N N . ILE A 1 95 ? -0.256 -3.127 1.864 1.00 96.75 95 ILE A N 1
ATOM 814 C CA . ILE A 1 95 ? -1.283 -3.392 2.867 1.00 96.75 95 ILE A CA 1
ATOM 815 C C . ILE A 1 95 ? -1.258 -2.234 3.857 1.00 96.75 95 ILE A C 1
ATOM 817 O O . ILE A 1 95 ? -0.258 -2.000 4.530 1.00 96.75 95 ILE A O 1
ATOM 821 N N . GLY A 1 96 ? -2.362 -1.499 3.906 1.00 96.12 96 GLY A N 1
ATOM 822 C CA . GLY A 1 96 ? -2.603 -0.375 4.794 1.00 96.12 96 GLY A CA 1
ATOM 823 C C . GLY A 1 96 ? -3.577 -0.737 5.906 1.00 96.12 96 GLY A C 1
ATOM 824 O O . GLY A 1 96 ? -4.618 -1.333 5.645 1.00 96.12 96 GLY A O 1
ATOM 825 N N . LEU A 1 97 ? -3.279 -0.341 7.134 1.00 96.62 97 LEU A N 1
ATOM 826 C CA . LEU A 1 97 ? -4.119 -0.511 8.312 1.00 96.62 97 LEU A CA 1
ATOM 827 C C . LEU A 1 97 ? -4.518 0.872 8.826 1.00 96.62 97 LEU A C 1
ATOM 829 O O . LEU A 1 97 ? -3.665 1.735 9.020 1.00 96.62 97 LEU A O 1
ATOM 833 N N . MET A 1 98 ? -5.812 1.082 9.048 1.00 96.50 98 MET A N 1
ATOM 834 C CA . MET A 1 98 ? -6.352 2.298 9.659 1.00 96.50 98 MET A CA 1
ATOM 835 C C . MET A 1 98 ? -6.814 1.984 11.080 1.00 96.50 98 MET A C 1
ATOM 837 O O . MET A 1 98 ? -7.533 1.001 11.282 1.00 96.50 98 MET A O 1
ATOM 841 N N . LYS A 1 99 ? -6.440 2.819 12.053 1.00 96.12 99 LYS A N 1
ATOM 842 C CA . LYS A 1 99 ? -6.843 2.676 13.461 1.00 96.12 99 LYS A CA 1
ATOM 843 C C . LYS A 1 99 ? -7.279 4.016 14.035 1.00 96.12 99 LYS A C 1
ATOM 845 O O . LYS A 1 99 ? -6.723 5.047 13.667 1.00 96.12 99 LYS A O 1
ATOM 850 N N . TYR A 1 100 ? -8.227 4.020 14.965 1.00 94.94 100 TYR A N 1
ATOM 851 C CA . TYR A 1 100 ? -8.467 5.200 15.801 1.00 94.94 100 TYR A CA 1
ATOM 852 C C . TYR A 1 100 ? -7.253 5.451 16.709 1.00 94.94 100 TYR A C 1
ATOM 854 O O . TYR A 1 100 ? -6.727 4.522 17.320 1.00 94.94 100 TYR A O 1
ATOM 862 N N . LEU A 1 101 ? -6.842 6.712 16.869 1.00 92.62 101 LEU A N 1
ATOM 863 C CA . LEU A 1 101 ? -5.718 7.070 17.749 1.00 92.62 101 LEU A CA 1
ATOM 864 C C . LEU A 1 101 ? -6.022 6.823 19.234 1.00 92.62 101 LEU A C 1
ATOM 866 O O . LEU A 1 101 ? -5.119 6.496 19.994 1.00 92.62 101 LEU A O 1
ATOM 870 N N . LYS A 1 102 ? -7.287 6.978 19.654 1.00 92.38 102 LYS A N 1
ATOM 871 C CA . LYS A 1 102 ? -7.682 6.940 21.076 1.00 92.38 102 LYS A CA 1
ATOM 872 C C . LYS A 1 102 ? -7.727 5.530 21.669 1.00 92.38 102 LYS A C 1
ATOM 874 O O . LYS A 1 102 ? -7.261 5.336 22.782 1.00 92.38 102 LYS A O 1
ATOM 879 N N . ASN A 1 103 ? -8.321 4.571 20.960 1.00 93.38 103 ASN A N 1
ATOM 880 C CA . ASN A 1 103 ? -8.560 3.212 21.468 1.00 93.38 103 ASN A CA 1
ATOM 881 C C . ASN A 1 103 ? -7.809 2.125 20.677 1.00 93.38 103 ASN A C 1
ATOM 883 O O . ASN A 1 103 ? -7.980 0.945 20.966 1.00 93.38 103 ASN A O 1
ATOM 887 N N . LEU A 1 104 ? -7.005 2.511 19.675 1.00 92.00 104 LEU A N 1
ATOM 888 C CA . LEU A 1 104 ? -6.230 1.617 18.802 1.00 92.00 104 LEU A CA 1
ATOM 889 C C . LEU A 1 104 ? -7.067 0.577 18.038 1.00 92.00 104 LEU A C 1
ATOM 891 O O . LEU A 1 104 ? -6.512 -0.356 17.452 1.00 92.00 104 LEU A O 1
ATOM 895 N N . GLN A 1 105 ? -8.390 0.744 17.999 1.00 95.56 105 GLN A N 1
ATOM 896 C CA . GLN A 1 105 ? -9.287 -0.138 17.268 1.00 95.56 105 GLN A CA 1
ATOM 897 C C . GLN A 1 105 ? -9.083 0.045 15.764 1.00 95.56 105 GLN A C 1
ATOM 899 O O . GLN A 1 105 ? -9.045 1.170 15.259 1.00 95.56 105 GLN A O 1
ATOM 904 N N . TYR A 1 106 ? -8.969 -1.073 15.047 1.00 96.56 106 TYR A N 1
ATOM 905 C CA . TYR A 1 106 ? -8.900 -1.081 13.590 1.00 96.56 106 TYR A CA 1
ATOM 906 C C . TYR A 1 106 ? -10.244 -0.682 12.989 1.00 96.56 106 TYR A C 1
ATOM 908 O O . TYR A 1 106 ? -11.272 -1.255 13.339 1.00 96.56 106 TYR A O 1
ATOM 916 N N . VAL A 1 107 ? -10.212 0.249 12.040 1.00 96.19 107 VAL A N 1
ATOM 917 C CA . VAL A 1 107 ? -11.411 0.754 11.348 1.00 96.19 107 VAL A CA 1
ATOM 918 C C . VAL A 1 107 ? -11.450 0.384 9.884 1.00 96.19 107 VAL A C 1
ATOM 920 O O . VAL A 1 107 ? -12.488 0.485 9.234 1.00 96.19 107 VAL A O 1
ATOM 923 N N . GLY A 1 108 ? -10.320 -0.047 9.337 1.00 97.19 108 GLY A N 1
ATOM 924 C CA . GLY A 1 108 ? -10.287 -0.519 7.976 1.00 97.19 108 GLY A CA 1
ATOM 925 C C . GLY A 1 108 ? -8.923 -0.977 7.521 1.00 97.19 108 GLY A C 1
ATOM 926 O O . GLY A 1 108 ? -7.891 -0.723 8.145 1.00 97.19 108 GLY A O 1
ATOM 927 N N . ILE A 1 109 ? -8.964 -1.655 6.389 1.00 98.00 109 ILE A N 1
ATOM 928 C CA . ILE A 1 109 ? -7.811 -2.173 5.679 1.00 98.00 109 ILE A CA 1
ATOM 929 C C . ILE A 1 109 ? -7.820 -1.602 4.266 1.00 98.00 109 ILE A C 1
ATOM 931 O O . ILE A 1 109 ? -8.869 -1.432 3.644 1.00 98.00 109 ILE A O 1
ATOM 935 N N . THR A 1 110 ? -6.641 -1.270 3.764 1.00 97.88 110 THR A N 1
ATOM 936 C CA . THR A 1 110 ? -6.419 -0.890 2.376 1.00 97.88 110 THR A CA 1
ATOM 937 C C . THR A 1 110 ? -5.502 -1.920 1.743 1.00 97.88 110 THR A C 1
ATOM 939 O O . THR A 1 110 ? -4.469 -2.248 2.309 1.00 97.88 110 THR A O 1
ATOM 942 N N . ILE A 1 111 ? -5.849 -2.414 0.563 1.00 97.94 111 ILE A N 1
ATOM 943 C CA . ILE A 1 111 ? -4.965 -3.244 -0.253 1.00 97.94 111 ILE A CA 1
ATOM 944 C C . ILE A 1 111 ? -4.760 -2.512 -1.566 1.00 97.94 111 ILE A C 1
ATOM 946 O O . ILE A 1 111 ? -5.737 -2.155 -2.233 1.00 97.94 111 ILE A O 1
ATOM 950 N N . ARG A 1 112 ? -3.504 -2.284 -1.949 1.00 97.94 112 ARG A N 1
ATOM 951 C CA . ARG A 1 112 ? -3.187 -1.712 -3.258 1.00 97.94 112 ARG A CA 1
ATOM 952 C C . ARG A 1 112 ? -2.275 -2.626 -4.040 1.00 97.94 112 ARG A C 1
ATOM 954 O O . ARG A 1 112 ? -1.373 -3.245 -3.488 1.00 97.94 112 ARG A O 1
ATOM 961 N N . SER A 1 113 ? -2.497 -2.665 -5.341 1.00 97.62 113 SER A N 1
ATOM 962 C CA . SER A 1 113 ? -1.562 -3.240 -6.296 1.00 97.62 113 SER A CA 1
ATOM 963 C C . SER A 1 113 ? -1.087 -2.143 -7.229 1.00 97.62 113 SER A C 1
ATOM 965 O O . SER A 1 113 ? -1.897 -1.363 -7.735 1.00 97.62 113 SER A O 1
ATOM 967 N N . TYR A 1 114 ? 0.209 -2.122 -7.493 1.00 96.69 114 TYR A N 1
ATOM 968 C CA . TYR A 1 114 ? 0.822 -1.249 -8.476 1.00 96.69 114 TYR A CA 1
ATOM 969 C C . TYR A 1 114 ? 1.424 -2.147 -9.547 1.00 96.69 114 TYR A C 1
ATOM 971 O O . TYR A 1 114 ? 2.339 -2.920 -9.262 1.00 96.69 114 TYR A O 1
ATOM 979 N N . ILE A 1 115 ? 0.914 -2.045 -10.769 1.00 97.00 115 ILE A N 1
ATOM 980 C CA . ILE A 1 115 ? 1.415 -2.784 -11.928 1.00 97.00 115 ILE A CA 1
ATOM 981 C C . ILE A 1 115 ? 2.144 -1.799 -12.830 1.00 97.00 115 ILE A C 1
ATOM 983 O O . ILE A 1 115 ? 1.549 -0.834 -13.311 1.00 97.00 115 ILE A O 1
ATOM 987 N N . LYS A 1 116 ? 3.438 -2.019 -13.045 1.00 95.56 116 LYS A N 1
ATOM 988 C CA . LYS A 1 116 ? 4.260 -1.148 -13.879 1.00 95.56 116 LYS A CA 1
ATOM 989 C C . LYS A 1 116 ? 3.827 -1.285 -15.332 1.00 95.56 116 LYS A C 1
ATOM 991 O O . LYS A 1 116 ? 3.752 -2.392 -15.862 1.00 95.56 116 LYS A O 1
ATOM 996 N N . LEU A 1 117 ? 3.546 -0.158 -15.972 1.00 95.06 117 LEU A N 1
ATOM 997 C CA . LEU A 1 117 ? 3.227 -0.110 -17.390 1.00 95.06 117 LEU A CA 1
ATOM 998 C C . LEU A 1 117 ? 4.544 -0.055 -18.169 1.00 95.06 117 LEU A C 1
ATOM 1000 O O . LEU A 1 117 ? 5.400 0.789 -17.897 1.00 95.06 117 LEU A O 1
ATOM 1004 N N . ILE A 1 118 ? 4.727 -0.985 -19.106 1.00 87.19 118 ILE A N 1
ATOM 1005 C CA . ILE A 1 118 ? 5.897 -0.997 -19.985 1.00 87.19 118 ILE A CA 1
ATOM 1006 C C . ILE A 1 118 ? 5.692 0.089 -21.037 1.00 87.19 118 ILE A C 1
ATOM 1008 O O . ILE A 1 118 ? 4.691 0.085 -21.753 1.00 87.19 118 ILE A O 1
ATOM 1012 N N . ASP A 1 119 ? 6.640 1.017 -21.120 1.00 70.25 119 ASP A N 1
ATOM 1013 C CA . ASP A 1 119 ? 6.624 2.074 -22.123 1.00 70.25 119 ASP A CA 1
ATOM 1014 C C . ASP A 1 119 ? 7.033 1.473 -23.475 1.00 70.25 119 ASP A C 1
ATOM 1016 O O . A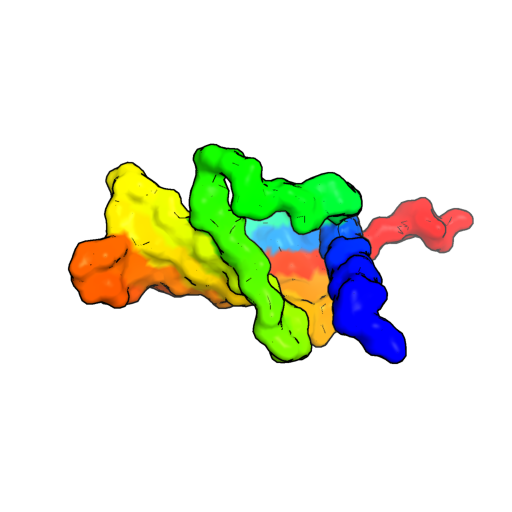SP A 1 119 ? 8.213 1.259 -23.757 1.00 70.25 119 ASP A O 1
ATOM 1020 N N . THR A 1 120 ? 6.048 1.115 -24.299 1.00 64.25 120 THR A N 1
ATOM 1021 C CA . THR A 1 120 ? 6.269 0.413 -25.575 1.00 64.25 120 THR A CA 1
ATOM 1022 C C . THR A 1 120 ? 6.984 1.270 -26.621 1.00 64.25 120 THR A C 1
ATOM 1024 O O . THR A 1 120 ? 7.458 0.741 -27.621 1.00 64.25 120 THR A O 1
ATOM 1027 N N . LYS A 1 121 ? 7.116 2.581 -26.388 1.00 64.44 121 LYS A N 1
ATOM 1028 C CA . LYS A 1 121 ? 7.691 3.540 -27.342 1.00 64.44 121 LYS A CA 1
ATOM 1029 C C . LYS A 1 121 ? 9.223 3.618 -27.352 1.00 64.44 121 LYS A C 1
ATOM 1031 O O . LYS A 1 121 ? 9.761 4.332 -28.185 1.00 64.44 121 LYS A O 1
ATOM 1036 N N . LYS A 1 122 ? 9.931 2.929 -26.449 1.00 57.09 122 LYS A N 1
ATOM 1037 C CA . LYS A 1 122 ? 11.410 2.962 -26.375 1.00 57.09 122 LYS A CA 1
ATOM 1038 C C . LYS A 1 122 ? 12.126 1.787 -27.056 1.00 57.09 122 LYS A C 1
ATOM 1040 O O . LYS A 1 122 ? 13.348 1.740 -27.005 1.00 57.09 122 LYS A O 1
ATOM 1045 N N . ASN A 1 123 ? 11.387 0.860 -27.670 1.00 49.72 123 ASN A N 1
ATOM 1046 C CA . ASN A 1 123 ? 11.937 -0.356 -28.288 1.00 49.72 123 ASN A CA 1
ATOM 1047 C C . ASN A 1 123 ? 11.711 -0.431 -29.815 1.00 49.72 123 ASN A C 1
ATOM 1049 O O . ASN A 1 123 ? 11.672 -1.530 -30.365 1.00 49.72 123 ASN A O 1
ATOM 1053 N N . ILE A 1 124 ? 11.542 0.711 -30.485 1.00 46.16 124 ILE A N 1
ATOM 1054 C CA . ILE A 1 124 ? 11.541 0.848 -31.953 1.00 46.16 124 ILE A CA 1
ATOM 1055 C C . ILE A 1 124 ? 12.610 1.880 -32.295 1.00 46.16 124 ILE A C 1
ATOM 1057 O O . ILE A 1 124 ? 13.393 1.618 -33.229 1.00 46.16 124 ILE A O 1
#

Foldseek 3Di:
DDPVVVVVVVLVLLAAKKWKWKWKAFPVVRDIDIDIDIDGDDRDPVVVVPCDDDWNWDWDADPQGWTWTWGADPVQQKIKIKTWHDPDSFKIKMKMWIARNPPRDTGMIMIMIIGHDDPPVPPD